Protein AF-A0A3M2DUG7-F1 (afdb_monomer_lite)

Foldseek 3Di:
DDPPPPDPLVVLLVVLVVLVCVQPNDDDAQDWDQDPNDTAGRHDSVRVVVLVVVLVVLVVVVVVCVVVVHDDDVVSQVVNCVSCRNSVHDRDDDD

Radius of gyration: 14.56 Å; chains: 1; bounding box: 27×34×40 Å

Structure (mmCIF, N/CA/C/O backbone):
data_AF-A0A3M2DUG7-F1
#
_entry.id   AF-A0A3M2DUG7-F1
#
loop_
_atom_site.group_PDB
_atom_site.id
_atom_site.type_symbol
_atom_site.label_atom_id
_atom_site.label_alt_id
_atom_site.label_comp_id
_atom_site.label_asym_id
_atom_site.label_entity_id
_atom_site.label_seq_id
_atom_site.pdbx_PDB_ins_code
_atom_site.Cartn_x
_atom_site.Cartn_y
_atom_site.Cartn_z
_atom_site.occupancy
_atom_site.B_iso_or_equiv
_atom_site.auth_seq_id
_atom_site.auth_comp_id
_atom_site.auth_asym_id
_atom_site.auth_atom_id
_atom_site.pdbx_PDB_model_num
ATOM 1 N N . MET A 1 1 ? 13.176 -20.039 -15.939 1.00 35.97 1 MET A N 1
ATOM 2 C CA . MET A 1 1 ? 13.868 -19.722 -14.675 1.00 35.97 1 MET A CA 1
ATOM 3 C C . MET A 1 1 ? 13.007 -18.678 -13.988 1.00 35.97 1 MET A C 1
ATOM 5 O O . MET A 1 1 ? 13.123 -17.512 -14.322 1.00 35.97 1 MET A O 1
ATOM 9 N N . SER A 1 2 ? 12.045 -19.105 -13.168 1.00 44.88 2 SER A N 1
ATOM 10 C CA . SER A 1 2 ? 11.118 -18.189 -12.496 1.00 44.88 2 SER A CA 1
ATOM 11 C C . SER A 1 2 ? 11.455 -18.190 -11.021 1.00 44.88 2 SER A C 1
ATOM 13 O O . SER A 1 2 ? 11.242 -19.188 -10.344 1.00 44.88 2 SER A O 1
ATOM 15 N N . VAL A 1 3 ? 12.010 -17.083 -10.548 1.00 44.44 3 VAL A N 1
ATOM 16 C CA . VAL A 1 3 ? 12.016 -16.763 -9.123 1.00 44.44 3 VAL A CA 1
ATOM 17 C C . VAL A 1 3 ? 11.595 -15.304 -9.012 1.00 44.44 3 VAL A C 1
ATOM 19 O O . VAL A 1 3 ? 12.370 -14.423 -8.663 1.00 44.44 3 VAL A O 1
ATOM 22 N N . ALA A 1 4 ? 10.340 -15.036 -9.379 1.00 52.09 4 ALA A N 1
ATOM 23 C CA . ALA A 1 4 ? 9.619 -14.007 -8.654 1.00 52.09 4 ALA A CA 1
ATOM 24 C C . ALA A 1 4 ? 9.520 -14.575 -7.236 1.00 52.09 4 ALA A C 1
ATOM 26 O O . ALA A 1 4 ? 8.850 -15.588 -7.051 1.00 52.09 4 ALA A O 1
ATOM 27 N N . GLY A 1 5 ? 10.309 -14.044 -6.298 1.00 54.09 5 GLY A N 1
ATOM 28 C CA . GLY A 1 5 ? 10.257 -14.484 -4.906 1.00 54.09 5 GLY A CA 1
ATOM 29 C C . GLY A 1 5 ? 8.799 -14.510 -4.458 1.00 54.09 5 GLY A C 1
ATOM 30 O O . GLY A 1 5 ? 8.059 -13.562 -4.744 1.00 54.09 5 GLY A O 1
ATOM 31 N N . ASP A 1 6 ? 8.386 -15.629 -3.869 1.00 66.12 6 ASP A N 1
ATOM 32 C CA . ASP A 1 6 ? 7.059 -15.775 -3.283 1.00 66.12 6 ASP A CA 1
ATOM 33 C C . ASP A 1 6 ? 6.927 -14.651 -2.249 1.00 66.12 6 ASP A C 1
ATOM 35 O O . ASP A 1 6 ? 7.692 -14.606 -1.285 1.00 66.12 6 ASP A O 1
ATOM 39 N N . ILE A 1 7 ? 6.095 -13.648 -2.540 1.00 74.44 7 ILE A N 1
ATOM 40 C CA . ILE A 1 7 ? 5.899 -12.540 -1.607 1.00 74.44 7 ILE A CA 1
ATOM 41 C C . ILE A 1 7 ? 4.997 -13.076 -0.516 1.00 74.44 7 ILE A C 1
ATOM 43 O O . ILE A 1 7 ? 3.887 -13.528 -0.798 1.00 74.44 7 ILE A O 1
ATOM 47 N N . ASP A 1 8 ? 5.463 -12.984 0.722 1.00 90.25 8 ASP A N 1
ATOM 48 C CA . ASP A 1 8 ? 4.646 -13.330 1.867 1.00 90.25 8 ASP A CA 1
ATOM 49 C C . ASP A 1 8 ? 3.603 -12.224 2.098 1.00 90.25 8 ASP A C 1
ATOM 51 O O . ASP A 1 8 ? 3.846 -11.202 2.743 1.00 90.25 8 ASP A O 1
ATOM 55 N N . LEU A 1 9 ? 2.409 -12.429 1.536 1.00 91.12 9 LEU A N 1
ATOM 56 C CA . LEU A 1 9 ? 1.274 -11.516 1.684 1.00 91.12 9 LEU A CA 1
ATOM 57 C C . LEU A 1 9 ? 0.863 -11.330 3.152 1.00 91.12 9 LEU A C 1
ATOM 59 O O . LEU A 1 9 ? 0.285 -10.298 3.499 1.00 91.12 9 LEU A O 1
ATOM 63 N N . VAL A 1 10 ? 1.174 -12.291 4.029 1.00 94.06 10 VAL A N 1
ATOM 64 C CA . VAL A 1 10 ? 0.918 -12.171 5.466 1.00 94.06 10 VAL A CA 1
ATOM 65 C C . VAL A 1 10 ? 1.893 -11.180 6.094 1.00 94.06 10 VAL A C 1
ATOM 67 O O . VAL A 1 10 ? 1.466 -10.359 6.909 1.00 94.06 10 VAL A O 1
ATOM 70 N N . GLU A 1 11 ? 3.172 -11.214 5.720 1.00 94.81 11 GLU A N 1
ATOM 71 C CA . GLU A 1 11 ? 4.153 -10.215 6.165 1.00 94.81 11 GLU A CA 1
ATOM 72 C C . GLU A 1 11 ? 3.798 -8.814 5.660 1.00 94.81 11 GLU A C 1
ATOM 74 O O . GLU A 1 11 ? 3.752 -7.870 6.451 1.00 94.81 11 GLU A O 1
ATOM 79 N N . GLU A 1 12 ? 3.435 -8.681 4.385 1.00 95.38 12 GLU A N 1
ATOM 80 C CA . GLU A 1 12 ? 3.042 -7.392 3.805 1.00 95.38 12 GLU A CA 1
ATOM 81 C C . GLU A 1 12 ? 1.782 -6.817 4.459 1.00 95.38 12 GLU A C 1
ATOM 83 O O . GLU A 1 12 ? 1.697 -5.611 4.722 1.00 95.38 12 GLU A O 1
ATOM 88 N N . TYR A 1 13 ? 0.817 -7.679 4.788 1.00 96.50 13 TYR A N 1
ATOM 89 C CA . TYR A 1 13 ? -0.374 -7.271 5.520 1.00 96.50 13 TYR A CA 1
ATOM 90 C C . TYR A 1 13 ? -0.054 -6.841 6.957 1.00 96.50 13 TYR A C 1
ATOM 92 O O . TYR A 1 13 ? -0.582 -5.829 7.422 1.00 96.50 13 TYR A O 1
ATOM 100 N N . ARG A 1 14 ? 0.837 -7.550 7.666 1.00 96.12 14 ARG A N 1
ATOM 101 C CA . ARG A 1 14 ? 1.309 -7.120 8.997 1.00 96.12 14 ARG A CA 1
ATOM 102 C C . ARG A 1 14 ? 1.977 -5.753 8.923 1.00 96.12 14 ARG A C 1
ATOM 104 O O . ARG A 1 14 ? 1.612 -4.865 9.687 1.00 96.12 14 ARG A O 1
ATOM 111 N N . ALA A 1 15 ? 2.869 -5.560 7.957 1.00 96.06 15 ALA A N 1
ATOM 112 C CA . ALA A 1 15 ? 3.542 -4.288 7.749 1.00 96.06 15 ALA A CA 1
ATOM 113 C C . ALA A 1 15 ? 2.540 -3.164 7.411 1.00 96.06 15 ALA A C 1
ATOM 115 O O . ALA A 1 15 ? 2.684 -2.039 7.885 1.00 96.06 15 ALA A O 1
ATOM 116 N N . TYR A 1 16 ? 1.484 -3.449 6.640 1.0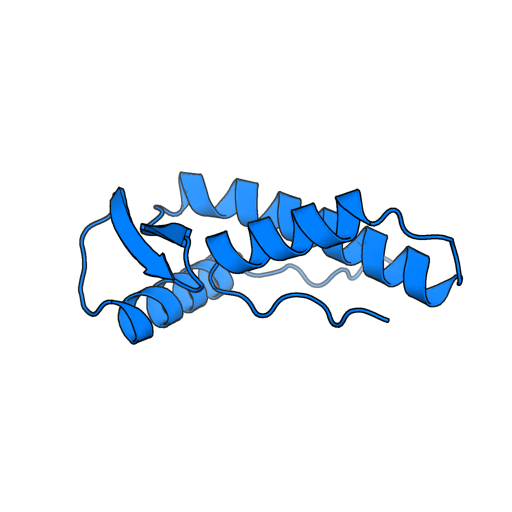0 96.00 16 TYR A N 1
ATOM 117 C CA . TYR A 1 16 ? 0.388 -2.502 6.406 1.00 96.00 16 TYR A CA 1
ATOM 118 C C . TYR A 1 16 ? -0.325 -2.096 7.701 1.00 96.00 16 TYR A C 1
ATOM 120 O O . TYR A 1 16 ? -0.559 -0.905 7.916 1.00 96.00 16 TYR A O 1
ATOM 128 N N . LEU A 1 17 ? -0.648 -3.056 8.575 1.00 95.75 17 LEU A N 1
ATOM 129 C CA . LEU A 1 17 ? -1.288 -2.763 9.859 1.00 95.75 17 LEU A CA 1
ATOM 130 C C . LEU A 1 17 ? -0.390 -1.908 10.753 1.00 95.75 17 LEU A C 1
ATOM 132 O O . LEU A 1 17 ? -0.876 -0.942 11.337 1.00 95.75 17 LEU A O 1
ATOM 136 N N . GLU A 1 18 ? 0.909 -2.203 10.800 1.00 95.25 18 GLU A N 1
ATOM 137 C CA . GLU A 1 18 ? 1.886 -1.395 11.534 1.00 95.25 18 GLU A CA 1
ATOM 138 C C . GLU A 1 18 ? 1.946 0.042 11.004 1.00 95.25 18 GLU A C 1
ATOM 140 O O . GLU A 1 18 ? 1.904 0.992 11.788 1.00 95.25 18 GLU A O 1
ATOM 145 N N . ARG A 1 19 ? 1.964 0.232 9.676 1.00 94.69 19 ARG A N 1
ATOM 146 C CA . ARG A 1 19 ? 1.918 1.570 9.059 1.00 94.69 19 ARG A CA 1
ATOM 147 C C . ARG A 1 19 ? 0.626 2.306 9.403 1.00 94.69 19 ARG A C 1
ATOM 149 O O . ARG A 1 19 ? 0.662 3.492 9.730 1.00 94.69 19 ARG A O 1
ATOM 156 N N . PHE A 1 20 ? -0.511 1.614 9.361 1.00 94.56 20 PHE A N 1
ATOM 157 C CA . PHE A 1 20 ? -1.802 2.198 9.715 1.00 94.56 20 PHE A CA 1
ATOM 158 C C . PHE A 1 20 ? -1.827 2.654 11.176 1.00 94.56 20 PHE A C 1
ATOM 160 O O . PHE A 1 20 ? -2.209 3.788 11.468 1.00 94.56 20 PHE A O 1
ATOM 167 N N . GLU A 1 21 ? -1.393 1.791 12.092 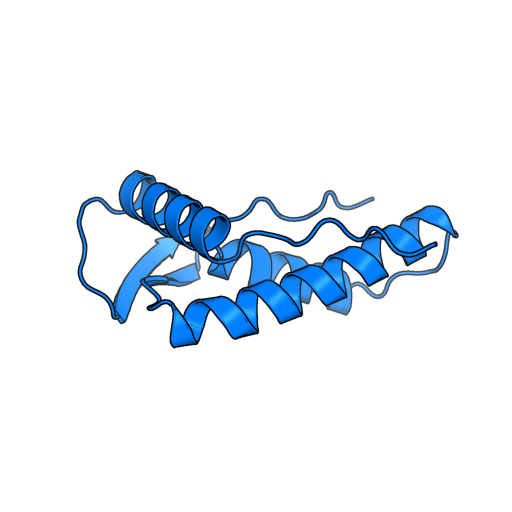1.00 93.69 21 GLU A N 1
ATOM 168 C CA . GLU A 1 21 ? -1.374 2.082 13.526 1.00 93.69 21 GLU A CA 1
ATOM 169 C C . GLU A 1 21 ? -0.348 3.157 13.886 1.00 93.69 21 GLU A C 1
ATOM 171 O O . GLU A 1 21 ? -0.631 4.002 14.733 1.00 93.69 21 GLU A O 1
ATOM 176 N N . GLY A 1 22 ? 0.788 3.215 13.188 1.00 93.12 22 GLY A N 1
ATOM 177 C CA . GLY A 1 22 ? 1.765 4.294 13.341 1.00 93.12 22 GLY A CA 1
ATOM 178 C C . GLY A 1 22 ? 1.212 5.678 12.979 1.00 93.12 22 GLY A C 1
ATOM 179 O O . GLY A 1 22 ? 1.656 6.680 13.537 1.00 93.12 22 GLY A O 1
ATOM 180 N N . ILE A 1 23 ? 0.224 5.750 12.081 1.00 90.62 23 ILE A N 1
ATOM 181 C CA . ILE A 1 23 ? -0.401 7.012 11.651 1.00 90.62 23 ILE A CA 1
ATOM 182 C C . ILE A 1 23 ? -1.626 7.356 12.506 1.00 90.62 23 ILE A C 1
ATOM 184 O O . ILE A 1 23 ? -1.832 8.518 12.857 1.00 90.62 23 ILE A O 1
ATOM 188 N N . ALA A 1 24 ? -2.470 6.369 12.799 1.00 88.38 24 ALA A N 1
ATOM 189 C CA . ALA A 1 24 ? -3.802 6.588 13.358 1.00 88.38 24 ALA A CA 1
ATOM 190 C C . ALA A 1 24 ? -3.963 6.161 14.820 1.00 88.38 24 ALA A C 1
ATOM 192 O O . ALA A 1 24 ? -4.976 6.487 15.440 1.00 88.38 24 ALA A O 1
ATOM 193 N N . GLY A 1 25 ? -2.989 5.430 15.362 1.00 87.75 25 GLY A N 1
ATOM 194 C CA . GLY A 1 25 ? -3.130 4.699 16.612 1.00 87.75 25 GLY A CA 1
ATOM 195 C C . GLY A 1 25 ? -3.955 3.412 16.457 1.00 87.75 25 GLY A C 1
ATOM 196 O O . GLY A 1 25 ? -4.315 3.015 15.342 1.00 87.75 25 GLY A O 1
ATOM 197 N N . PRO A 1 26 ? -4.264 2.735 17.577 1.00 85.44 26 PRO A N 1
ATOM 198 C CA . PRO A 1 26 ? -5.100 1.544 17.562 1.00 85.44 26 PRO A CA 1
ATOM 199 C C . PRO A 1 26 ? -6.504 1.904 17.064 1.00 85.44 26 PRO A C 1
ATOM 201 O O . PRO A 1 26 ? -7.133 2.843 17.549 1.00 85.44 26 PRO A O 1
ATOM 204 N N . GLY A 1 27 ? -6.992 1.147 16.086 1.00 82.94 27 GLY A N 1
ATOM 205 C CA . GLY A 1 27 ? -8.269 1.405 15.426 1.00 82.94 27 GLY A CA 1
ATOM 206 C C . GLY A 1 27 ? -8.940 0.128 14.944 1.00 82.94 27 GLY A C 1
ATOM 207 O O . GLY A 1 27 ? -8.281 -0.902 14.752 1.00 82.94 27 GLY A O 1
ATOM 208 N N . GLU A 1 28 ? -10.251 0.203 14.745 1.00 91.75 28 GLU A N 1
ATOM 209 C CA . GLU A 1 28 ? -11.066 -0.927 14.298 1.00 91.75 28 GLU A CA 1
ATOM 210 C C . GLU A 1 28 ? -11.000 -1.110 12.777 1.00 91.75 28 GLU A C 1
ATOM 212 O O . GLU A 1 28 ? -10.801 -0.165 12.010 1.00 91.75 28 GLU A O 1
ATOM 217 N N . PHE A 1 29 ? -11.194 -2.345 12.311 1.00 94.12 29 PHE A N 1
ATOM 218 C CA . PHE A 1 29 ? -11.342 -2.607 10.880 1.00 94.12 29 PHE A CA 1
ATOM 219 C C . PHE A 1 29 ? -12.559 -1.867 10.323 1.00 94.12 29 PHE A C 1
ATOM 221 O O . PHE A 1 29 ? -13.647 -1.914 10.891 1.00 94.12 29 PHE A O 1
ATOM 228 N N . GLY A 1 30 ? -12.377 -1.205 9.185 1.00 93.25 30 GLY A N 1
ATOM 229 C CA . GLY A 1 30 ? -13.384 -0.338 8.584 1.00 93.25 30 GLY A CA 1
ATOM 230 C C . GLY A 1 30 ? -13.344 1.119 9.033 1.00 93.25 30 GLY A C 1
ATOM 231 O O . GLY A 1 30 ? -14.013 1.945 8.415 1.00 93.25 30 GLY A O 1
ATOM 232 N N . GLN A 1 31 ? -12.526 1.458 10.031 1.00 93.69 31 GLN A N 1
ATOM 233 C CA . GLN A 1 31 ? -12.277 2.844 10.405 1.00 93.69 31 GLN A CA 1
ATOM 234 C C . GLN A 1 31 ? -11.542 3.589 9.286 1.00 93.69 31 GLN A C 1
ATOM 236 O O . GLN A 1 31 ? -10.638 3.047 8.652 1.00 93.69 31 GLN A O 1
ATOM 241 N N . PHE A 1 32 ? -11.909 4.852 9.070 1.00 93.88 32 PHE A N 1
ATOM 242 C CA . PHE A 1 32 ? -11.241 5.733 8.119 1.00 93.88 32 PHE A CA 1
ATOM 243 C C . PHE A 1 32 ? -10.304 6.706 8.825 1.00 93.88 32 PHE A C 1
ATOM 245 O O . PHE A 1 32 ? -10.632 7.249 9.881 1.00 93.88 32 PHE A O 1
ATOM 252 N N . ILE A 1 33 ? -9.161 6.963 8.199 1.00 92.75 33 ILE A N 1
ATOM 253 C CA . ILE A 1 33 ? -8.166 7.937 8.649 1.00 92.75 33 ILE A CA 1
ATOM 254 C C . ILE A 1 33 ? -7.861 8.909 7.520 1.00 92.75 33 ILE A C 1
ATOM 256 O O . ILE A 1 33 ? -8.012 8.572 6.345 1.00 92.75 33 ILE A O 1
ATOM 260 N N . LYS A 1 34 ? -7.411 10.119 7.862 1.00 91.56 34 LYS A N 1
ATOM 261 C CA . LYS A 1 34 ? -6.925 11.072 6.864 1.00 91.56 34 LYS A CA 1
ATOM 262 C C . LYS A 1 34 ? -5.423 10.877 6.666 1.00 91.56 34 LYS A C 1
ATOM 264 O O . LYS A 1 34 ? -4.649 11.176 7.567 1.00 91.56 34 LYS A O 1
ATOM 269 N N . HIS A 1 35 ? -5.017 10.436 5.482 1.00 89.31 35 HIS A N 1
ATOM 270 C CA . HIS A 1 35 ? -3.618 10.285 5.087 1.00 89.31 35 HIS A CA 1
ATOM 271 C C . HIS A 1 35 ? -3.394 10.946 3.723 1.00 89.31 35 HIS A C 1
ATOM 273 O O . HIS A 1 35 ? -4.181 10.741 2.803 1.00 89.31 35 HIS A O 1
ATOM 279 N N . ASN A 1 36 ? -2.378 11.810 3.606 1.00 85.94 36 ASN A N 1
ATOM 280 C CA . ASN A 1 36 ? -2.065 12.567 2.381 1.00 85.94 36 ASN A CA 1
ATOM 281 C C . ASN A 1 36 ? -3.287 13.243 1.721 1.00 85.94 36 ASN A C 1
ATOM 283 O O . ASN A 1 36 ? -3.471 13.227 0.506 1.00 85.94 36 ASN A O 1
ATOM 287 N N . GLY A 1 37 ? -4.158 13.835 2.547 1.00 85.06 37 GLY A N 1
ATOM 288 C CA . GLY A 1 37 ? -5.369 14.524 2.087 1.00 85.06 37 GLY A CA 1
ATOM 289 C C . GLY A 1 37 ? -6.526 13.605 1.682 1.00 85.06 37 GLY A C 1
ATOM 290 O O . GLY A 1 37 ? -7.555 14.110 1.240 1.00 85.06 37 GLY A O 1
ATOM 291 N N . ARG A 1 38 ? -6.394 12.287 1.864 1.00 87.62 38 ARG A N 1
ATOM 292 C CA . ARG A 1 38 ? -7.377 11.270 1.467 1.00 87.62 38 ARG A CA 1
ATOM 293 C C . ARG A 1 38 ? -7.874 10.465 2.651 1.00 87.62 38 ARG A C 1
ATOM 295 O O . ARG A 1 38 ? -7.197 10.374 3.670 1.00 87.62 38 ARG A O 1
ATOM 302 N N . LEU A 1 39 ? -9.059 9.885 2.498 1.00 92.06 39 LEU A N 1
ATOM 303 C CA . LEU A 1 39 ? -9.608 8.938 3.459 1.00 92.06 39 LEU A CA 1
ATOM 304 C C . LEU A 1 39 ? -9.120 7.533 3.113 1.00 92.06 39 LEU A C 1
ATOM 306 O O . LEU A 1 39 ? -9.413 7.030 2.032 1.00 92.06 39 LEU A O 1
ATOM 310 N N . VAL A 1 40 ? -8.389 6.917 4.036 1.00 93.31 40 VAL A N 1
ATOM 311 C CA . VAL A 1 40 ? -7.888 5.544 3.919 1.00 93.31 40 VAL A CA 1
ATOM 312 C C . VAL A 1 40 ? -8.596 4.687 4.959 1.00 93.31 40 VAL A C 1
ATOM 314 O O . VAL A 1 40 ? -8.656 5.056 6.130 1.00 93.31 40 VAL A O 1
ATOM 317 N N . LYS A 1 41 ? -9.163 3.562 4.526 1.00 95.12 41 LYS A N 1
ATOM 318 C CA . LYS A 1 41 ? -9.862 2.600 5.386 1.00 95.12 41 LYS A CA 1
ATOM 319 C C . LYS A 1 41 ? -8.853 1.619 5.985 1.00 95.12 41 LYS A C 1
ATOM 321 O O . LYS A 1 41 ? -7.996 1.139 5.249 1.00 95.12 41 LYS A O 1
ATOM 326 N N . LYS A 1 42 ? -8.986 1.261 7.268 1.00 96.31 42 LYS A N 1
ATOM 327 C CA . LYS A 1 42 ? -8.304 0.090 7.843 1.00 96.31 42 LYS A CA 1
ATOM 328 C C . LYS A 1 42 ? -8.917 -1.166 7.235 1.00 96.31 42 LYS A C 1
ATOM 330 O O . LYS A 1 42 ? -10.062 -1.504 7.543 1.00 96.31 42 LYS A O 1
ATOM 335 N N . MET A 1 43 ? -8.182 -1.813 6.345 1.00 96.50 43 MET A N 1
ATOM 336 C CA . MET A 1 43 ? -8.639 -2.984 5.603 1.00 96.50 43 MET A CA 1
ATOM 337 C C . MET A 1 43 ? -8.438 -4.264 6.404 1.00 96.50 43 MET A C 1
ATOM 339 O O . MET A 1 43 ? -7.489 -4.375 7.182 1.00 96.50 43 MET A O 1
ATOM 343 N N . ARG A 1 44 ? -9.334 -5.229 6.194 1.00 97.25 44 ARG A N 1
ATOM 344 C CA . ARG A 1 44 ? -9.082 -6.631 6.547 1.00 97.25 44 ARG A CA 1
ATOM 345 C C . ARG A 1 44 ? -8.229 -7.309 5.470 1.00 97.25 44 ARG A C 1
ATOM 347 O O . ARG A 1 44 ? -8.058 -6.763 4.383 1.00 97.25 44 ARG A O 1
ATOM 354 N N . TYR A 1 45 ? -7.704 -8.499 5.767 1.00 95.56 45 TYR A N 1
ATOM 355 C CA . TYR A 1 45 ? -6.821 -9.235 4.854 1.00 95.56 45 TYR A CA 1
ATOM 356 C C . TYR A 1 45 ? -7.478 -9.515 3.493 1.00 95.56 45 TYR A C 1
ATOM 358 O O . TYR A 1 45 ? -6.863 -9.286 2.459 1.00 95.56 45 TYR A O 1
ATOM 366 N N . ASP A 1 46 ? -8.747 -9.922 3.494 1.00 96.56 46 ASP A N 1
ATOM 367 C CA . ASP A 1 46 ? -9.557 -10.192 2.299 1.00 96.56 46 ASP A CA 1
ATOM 368 C C . ASP A 1 46 ? -9.771 -8.955 1.411 1.00 96.56 46 ASP A C 1
ATOM 370 O O . ASP A 1 46 ? -9.935 -9.074 0.199 1.00 96.56 46 ASP A O 1
ATOM 374 N N . GLU A 1 47 ? -9.745 -7.757 1.998 1.00 95.88 47 GLU A N 1
ATOM 375 C CA . GLU A 1 47 ? -9.791 -6.492 1.259 1.00 95.88 47 GLU A CA 1
ATOM 376 C C . GLU A 1 47 ? -8.399 -6.047 0.785 1.00 95.88 47 GLU A C 1
ATOM 378 O O . GLU A 1 47 ? -8.268 -5.455 -0.288 1.00 95.88 47 GLU A O 1
ATOM 383 N N . PHE A 1 48 ? -7.371 -6.307 1.594 1.00 96.44 48 PHE A N 1
ATOM 384 C CA . PHE A 1 48 ? -5.988 -5.906 1.348 1.00 96.44 48 PHE A CA 1
ATOM 385 C C . PHE A 1 48 ? -5.346 -6.709 0.217 1.00 96.44 48 PHE A C 1
ATOM 387 O O . PHE A 1 48 ? -4.796 -6.121 -0.711 1.00 96.44 48 PHE A O 1
ATOM 394 N N . GLU A 1 49 ? -5.432 -8.037 0.283 1.00 95.56 49 GLU A N 1
ATOM 395 C CA . GLU A 1 49 ? -4.782 -8.967 -0.642 1.00 95.56 49 GLU A CA 1
ATOM 396 C C . GLU A 1 49 ? -5.022 -8.625 -2.125 1.00 95.56 49 GLU A C 1
ATOM 398 O O . GLU A 1 49 ? -4.042 -8.416 -2.849 1.00 95.56 49 GLU A O 1
ATOM 403 N N . PRO A 1 50 ? -6.272 -8.485 -2.613 1.00 95.12 50 PRO A N 1
ATOM 404 C CA . PRO A 1 50 ? -6.504 -8.155 -4.018 1.00 95.12 50 PRO A CA 1
ATOM 405 C C . PRO A 1 50 ? -5.950 -6.776 -4.407 1.00 95.12 50 PRO A C 1
ATOM 407 O O . PRO A 1 50 ? -5.442 -6.612 -5.514 1.00 95.12 50 PRO A O 1
ATOM 410 N N . LYS A 1 51 ? -5.992 -5.788 -3.503 1.00 94.75 51 LYS A N 1
ATOM 411 C CA . LYS A 1 51 ? -5.480 -4.431 -3.767 1.00 94.75 51 LYS A CA 1
ATOM 412 C C . LYS A 1 51 ? -3.960 -4.385 -3.826 1.00 94.75 51 LYS A C 1
ATOM 414 O O . LYS A 1 51 ? -3.403 -3.667 -4.654 1.00 94.75 51 LYS A O 1
ATOM 419 N N . TYR A 1 52 ? -3.3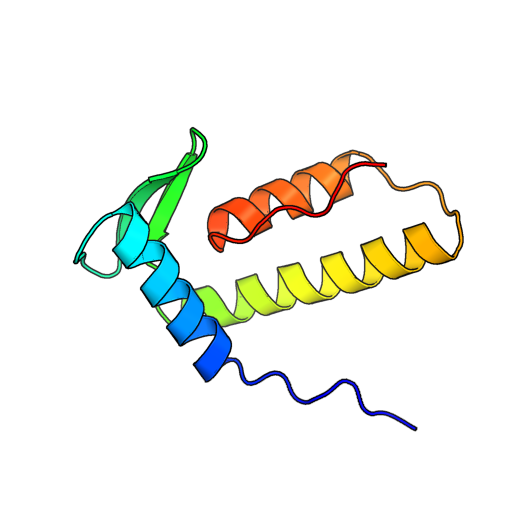01 -5.133 -2.948 1.00 94.88 52 TYR A N 1
ATOM 420 C CA . TYR A 1 52 ? -1.849 -5.233 -2.925 1.00 94.88 52 TYR A CA 1
ATOM 421 C C . TYR A 1 52 ? -1.331 -5.930 -4.186 1.00 94.88 52 TYR A C 1
ATOM 423 O O . TYR A 1 52 ? -0.398 -5.439 -4.820 1.00 94.88 52 TYR A O 1
ATOM 431 N N . ASN A 1 53 ? -1.987 -7.017 -4.604 1.00 93.62 53 ASN A N 1
ATOM 432 C CA . ASN A 1 53 ? -1.649 -7.712 -5.845 1.00 93.62 53 ASN A CA 1
ATOM 433 C C . ASN A 1 53 ? -1.843 -6.814 -7.079 1.00 93.62 53 ASN A C 1
ATOM 435 O O . ASN A 1 53 ? -0.919 -6.697 -7.881 1.00 93.62 53 ASN A O 1
ATOM 439 N N . GLU A 1 54 ? -2.974 -6.102 -7.190 1.00 92.38 54 GLU A N 1
ATOM 440 C CA . GLU A 1 54 ? -3.218 -5.134 -8.278 1.00 92.38 54 GLU A CA 1
ATOM 441 C C . GLU A 1 54 ? -2.122 -4.055 -8.324 1.00 92.38 54 GLU A C 1
ATOM 443 O O . GLU A 1 54 ? -1.556 -3.760 -9.378 1.00 92.38 54 GLU A O 1
ATOM 448 N N . TRP A 1 55 ? -1.784 -3.473 -7.168 1.00 94.31 55 TRP A N 1
ATOM 449 C CA . TRP A 1 55 ? -0.718 -2.476 -7.066 1.00 94.31 55 TRP A CA 1
ATOM 450 C C . TRP A 1 55 ? 0.639 -3.034 -7.508 1.00 94.31 55 TRP A C 1
ATOM 452 O O . TRP A 1 55 ? 1.350 -2.371 -8.263 1.00 94.31 55 TRP A O 1
ATOM 462 N N . ARG A 1 56 ? 0.982 -4.256 -7.089 1.00 92.62 56 ARG A N 1
ATOM 463 C CA . ARG A 1 56 ? 2.245 -4.914 -7.438 1.00 92.62 56 ARG A CA 1
ATOM 464 C C . ARG A 1 56 ? 2.360 -5.166 -8.938 1.00 92.62 56 ARG A C 1
ATOM 466 O O . ARG A 1 56 ? 3.409 -4.889 -9.516 1.00 92.62 56 ARG A O 1
ATOM 473 N N . GLU A 1 57 ? 1.309 -5.686 -9.563 1.00 91.81 57 GLU A N 1
ATOM 474 C CA . GLU A 1 57 ? 1.282 -5.928 -11.009 1.00 91.81 57 GLU A CA 1
ATOM 475 C C . GLU A 1 57 ? 1.498 -4.625 -11.786 1.00 91.81 57 GLU A C 1
ATOM 477 O O . GLU A 1 57 ? 2.352 -4.560 -12.672 1.00 91.81 57 GLU A O 1
ATOM 482 N N . MET A 1 58 ? 0.802 -3.553 -11.390 1.00 91.31 58 MET A N 1
ATOM 483 C CA . MET A 1 58 ? 0.992 -2.233 -11.993 1.00 91.31 58 MET A CA 1
ATOM 484 C C . MET A 1 58 ? 2.398 -1.678 -11.760 1.00 91.31 58 MET A C 1
ATOM 486 O O . MET A 1 58 ? 2.967 -1.071 -12.666 1.00 91.31 58 MET A O 1
ATOM 490 N N . LEU A 1 59 ? 2.973 -1.875 -10.570 1.00 92.00 59 LEU A N 1
ATOM 491 C CA . LEU A 1 59 ? 4.322 -1.409 -10.260 1.00 92.00 59 LEU A CA 1
ATOM 492 C C . LEU A 1 59 ? 5.374 -2.162 -11.084 1.00 92.00 59 LEU A C 1
ATOM 494 O O . LEU A 1 59 ? 6.316 -1.541 -11.570 1.00 92.00 59 LEU A O 1
ATOM 498 N N . SER A 1 60 ? 5.203 -3.475 -11.277 1.00 90.62 60 SER A N 1
ATOM 499 C CA . SER A 1 60 ? 6.070 -4.274 -12.154 1.00 90.62 60 SER A CA 1
ATOM 500 C C . SER A 1 60 ? 6.034 -3.734 -13.580 1.00 90.62 60 SER A C 1
ATOM 502 O O . SER A 1 60 ? 7.081 -3.403 -14.131 1.00 90.62 60 SER A O 1
ATOM 504 N N . ALA A 1 61 ? 4.833 -3.543 -14.137 1.00 89.31 61 ALA A N 1
ATOM 505 C CA . ALA A 1 61 ? 4.663 -3.008 -15.486 1.00 89.31 61 ALA A CA 1
ATOM 506 C C . ALA A 1 61 ? 5.239 -1.587 -15.629 1.00 89.31 61 ALA A C 1
ATOM 508 O O . ALA A 1 61 ? 5.867 -1.267 -16.636 1.00 89.31 61 ALA A O 1
ATOM 509 N N . TYR A 1 62 ? 5.070 -0.737 -14.610 1.00 90.62 62 TYR A N 1
ATOM 510 C CA . TYR A 1 62 ? 5.672 0.596 -14.569 1.00 90.62 62 TYR A CA 1
ATOM 511 C C . TYR A 1 62 ? 7.201 0.532 -14.591 1.00 90.62 62 TYR A C 1
ATOM 513 O O . TYR A 1 62 ? 7.828 1.211 -15.398 1.00 90.62 62 TYR A O 1
ATOM 521 N N . ASN A 1 63 ? 7.808 -0.301 -13.745 1.00 90.25 63 ASN A N 1
ATOM 522 C CA . ASN A 1 63 ? 9.262 -0.436 -13.679 1.00 90.25 63 ASN A CA 1
ATOM 523 C C . ASN A 1 63 ? 9.850 -1.008 -14.976 1.00 90.25 63 ASN A C 1
ATOM 525 O O . ASN A 1 63 ? 10.916 -0.570 -15.405 1.00 90.25 63 ASN A O 1
ATOM 529 N N . GLU A 1 64 ? 9.155 -1.951 -15.615 1.00 90.38 64 GLU A N 1
ATOM 530 C CA . GLU A 1 64 ? 9.533 -2.477 -16.930 1.00 90.38 64 GLU A CA 1
ATOM 531 C C . GLU A 1 64 ? 9.504 -1.383 -18.003 1.00 90.38 64 GLU A C 1
ATOM 533 O O . GLU A 1 64 ? 10.489 -1.225 -18.721 1.00 90.38 64 GLU A O 1
ATOM 538 N N . ALA A 1 65 ? 8.437 -0.576 -18.053 1.00 88.94 65 ALA A N 1
ATOM 539 C CA . ALA A 1 65 ? 8.315 0.544 -18.987 1.00 88.94 65 ALA A CA 1
ATOM 540 C C . ALA A 1 65 ? 9.387 1.628 -18.760 1.00 88.94 65 ALA A C 1
ATOM 542 O O . ALA A 1 65 ? 9.934 2.188 -19.708 1.00 88.94 65 ALA A O 1
ATOM 543 N N . ILE A 1 66 ? 9.737 1.904 -17.498 1.00 89.69 66 ILE A N 1
ATOM 544 C CA . ILE A 1 66 ? 10.856 2.796 -17.165 1.00 89.69 66 ILE A CA 1
ATOM 545 C C . ILE A 1 66 ? 12.179 2.230 -17.683 1.00 89.69 66 ILE A C 1
ATOM 547 O O . ILE A 1 66 ? 12.973 2.960 -18.275 1.00 89.69 66 ILE A O 1
ATOM 551 N N . ALA A 1 67 ? 12.427 0.937 -17.465 1.00 88.38 67 ALA A N 1
ATOM 552 C CA . ALA A 1 67 ? 13.672 0.290 -17.861 1.00 88.38 67 ALA A CA 1
ATOM 553 C C . ALA A 1 67 ? 13.838 0.197 -19.387 1.00 88.38 67 ALA A C 1
ATOM 555 O O . ALA A 1 67 ? 14.963 0.285 -19.881 1.00 88.38 67 ALA A O 1
ATOM 556 N N . SER A 1 68 ? 12.741 0.042 -20.135 1.00 90.31 68 SER A N 1
ATOM 557 C CA . SER A 1 68 ? 12.741 0.049 -21.603 1.00 90.31 68 SER A CA 1
ATOM 558 C C . SER A 1 68 ? 12.822 1.455 -22.209 1.00 90.31 68 SER A C 1
ATOM 560 O O . SER A 1 68 ? 13.171 1.584 -23.383 1.00 90.31 68 SER A O 1
ATOM 562 N N . GLY A 1 69 ? 12.544 2.506 -21.426 1.00 86.88 69 GLY A N 1
ATOM 563 C CA . GLY A 1 69 ? 12.426 3.880 -21.921 1.00 86.88 69 GLY A CA 1
ATOM 564 C C . GLY A 1 69 ? 11.107 4.146 -22.654 1.00 86.88 69 GLY A C 1
ATOM 565 O O . GLY A 1 69 ? 11.028 5.079 -23.457 1.00 86.88 69 GLY A O 1
ATOM 566 N N . ASP A 1 70 ? 10.082 3.329 -22.400 1.00 85.75 70 ASP A N 1
ATOM 567 C CA . ASP A 1 70 ? 8.759 3.497 -22.987 1.00 85.75 70 ASP A CA 1
ATOM 568 C C . ASP A 1 70 ? 8.052 4.739 -22.433 1.00 85.75 70 ASP A C 1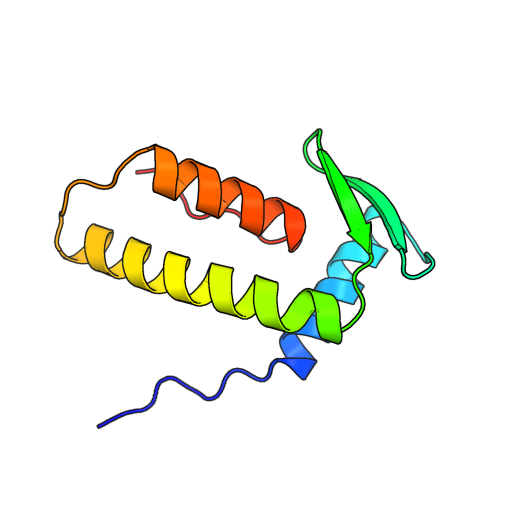
ATOM 570 O O . ASP A 1 70 ? 8.274 5.194 -21.308 1.00 85.75 70 ASP A O 1
ATOM 574 N N . THR A 1 71 ? 7.147 5.303 -23.234 1.00 85.94 71 THR A N 1
ATOM 575 C CA . THR A 1 71 ? 6.299 6.402 -22.763 1.00 85.94 71 THR A CA 1
ATOM 576 C C . THR A 1 71 ? 5.268 5.867 -21.780 1.00 85.94 71 THR A C 1
ATOM 578 O O . THR A 1 71 ? 4.397 5.075 -22.141 1.00 85.94 71 THR A O 1
ATOM 581 N N . ILE A 1 72 ? 5.329 6.353 -20.544 1.00 86.81 72 ILE A N 1
ATOM 582 C CA . ILE A 1 72 ? 4.363 6.013 -19.505 1.00 86.81 72 ILE A CA 1
ATOM 583 C C . ILE A 1 72 ? 3.252 7.050 -19.499 1.00 86.81 72 ILE A C 1
ATOM 585 O O . ILE A 1 72 ? 3.490 8.254 -19.486 1.00 86.81 72 ILE A O 1
ATOM 589 N N . ASN A 1 73 ? 2.013 6.572 -19.500 1.00 86.75 73 ASN A N 1
ATOM 590 C CA . ASN A 1 73 ? 0.851 7.437 -19.402 1.00 86.75 73 ASN A CA 1
ATOM 591 C C . ASN A 1 73 ? 0.719 7.994 -17.973 1.00 86.75 73 ASN A C 1
ATOM 593 O O . ASN A 1 73 ? 0.679 7.225 -17.011 1.00 86.75 73 ASN A O 1
ATOM 597 N N . ASP A 1 74 ? 0.556 9.313 -17.840 1.00 86.50 74 ASP A N 1
ATOM 598 C CA . ASP A 1 74 ? 0.337 10.006 -16.560 1.00 86.50 74 ASP A CA 1
ATOM 599 C C . ASP A 1 74 ? -0.808 9.407 -15.726 1.00 86.50 74 ASP A C 1
ATOM 601 O O . ASP A 1 74 ? -0.781 9.434 -14.493 1.00 86.50 74 ASP A O 1
ATOM 605 N N . LEU A 1 75 ? -1.821 8.832 -16.383 1.00 87.62 75 LEU A N 1
ATOM 606 C CA . LEU A 1 75 ? -2.918 8.139 -15.718 1.00 87.62 75 LEU A CA 1
ATOM 607 C C . LEU A 1 75 ? -2.428 6.925 -14.918 1.00 87.62 75 LEU A C 1
ATOM 609 O O . LEU A 1 75 ? -2.901 6.716 -13.804 1.00 87.62 75 LEU A O 1
ATOM 613 N N . VAL A 1 76 ? -1.468 6.157 -15.442 1.00 88.00 76 VAL A N 1
ATOM 614 C CA . VAL A 1 76 ? -0.887 4.994 -14.748 1.00 88.00 76 VAL A CA 1
ATOM 615 C C . VAL A 1 76 ? -0.128 5.454 -13.508 1.00 88.00 76 VAL A C 1
ATOM 617 O O . VAL A 1 76 ? -0.338 4.915 -12.424 1.00 88.00 76 VAL A O 1
ATOM 620 N N . VAL A 1 77 ? 0.676 6.515 -13.633 1.00 89.88 77 VAL A N 1
ATOM 621 C CA . VAL A 1 77 ? 1.402 7.117 -12.501 1.00 89.88 77 VAL A CA 1
ATOM 622 C C . VAL A 1 77 ? 0.429 7.598 -11.425 1.00 89.88 77 VAL A C 1
ATOM 624 O O . VAL A 1 77 ? 0.640 7.367 -10.232 1.00 89.88 77 VAL A O 1
ATOM 627 N N . LYS A 1 78 ? -0.670 8.242 -11.832 1.00 90.62 78 LYS A N 1
ATOM 628 C CA . LYS A 1 78 ? -1.715 8.691 -10.911 1.00 90.62 78 LYS A CA 1
ATOM 629 C C . LYS A 1 78 ? -2.383 7.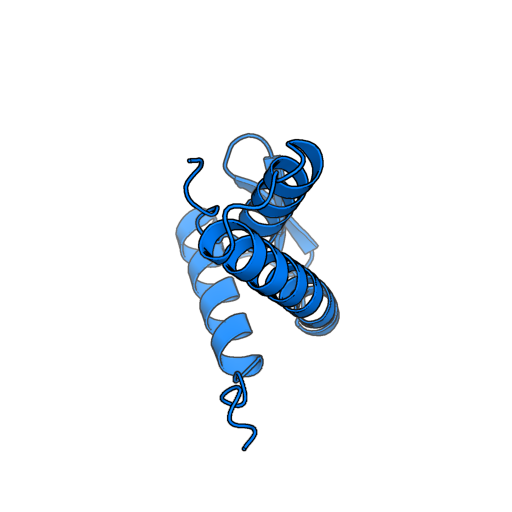516 -10.197 1.00 90.62 78 LYS A C 1
ATOM 631 O O . LYS A 1 78 ? -2.501 7.561 -8.978 1.00 90.62 78 LYS A O 1
ATOM 636 N N . ILE A 1 79 ? -2.772 6.463 -10.916 1.00 90.62 79 ILE A N 1
ATOM 637 C CA . ILE A 1 79 ? -3.385 5.270 -10.314 1.00 90.62 79 ILE A CA 1
ATOM 638 C C . ILE A 1 79 ? -2.417 4.610 -9.325 1.00 90.62 79 ILE A C 1
ATOM 640 O O . ILE A 1 79 ? -2.813 4.297 -8.204 1.00 90.62 79 ILE A O 1
ATOM 644 N N . LEU A 1 80 ? -1.140 4.467 -9.686 1.00 92.50 80 LEU A N 1
ATOM 645 C CA . LEU A 1 80 ? -0.122 3.915 -8.792 1.00 92.50 80 LEU A CA 1
ATOM 646 C C . LEU A 1 80 ? 0.038 4.746 -7.521 1.00 92.50 80 LEU A C 1
ATOM 648 O O . LEU A 1 80 ? 0.071 4.183 -6.428 1.00 92.50 80 LEU A O 1
ATOM 652 N N . ARG A 1 81 ? 0.069 6.079 -7.628 1.00 91.50 81 ARG A N 1
ATOM 653 C CA . ARG A 1 81 ? 0.074 6.976 -6.459 1.00 91.50 81 ARG A CA 1
ATOM 654 C C . ARG A 1 81 ? -1.171 6.800 -5.600 1.00 91.50 81 ARG A C 1
ATOM 656 O O . ARG A 1 81 ? -1.075 6.764 -4.375 1.00 91.50 81 ARG A O 1
ATOM 663 N N . ASP A 1 82 ? -2.328 6.671 -6.238 1.00 91.06 82 ASP A N 1
ATOM 664 C CA . ASP A 1 82 ? -3.607 6.525 -5.556 1.00 91.06 82 ASP A CA 1
ATOM 665 C C . ASP A 1 82 ? -3.662 5.222 -4.752 1.00 91.06 82 ASP A C 1
ATOM 667 O O . ASP A 1 82 ? -4.021 5.245 -3.573 1.00 91.06 82 ASP A O 1
ATOM 671 N N . ARG A 1 83 ? -3.227 4.115 -5.359 1.00 92.12 83 ARG A N 1
ATOM 672 C CA . ARG A 1 83 ? -3.130 2.802 -4.711 1.00 92.12 83 ARG A CA 1
ATOM 673 C C . ARG A 1 83 ? -2.056 2.749 -3.632 1.00 92.12 83 ARG A C 1
ATOM 675 O O . ARG A 1 83 ? -2.312 2.202 -2.566 1.00 92.12 83 ARG A O 1
ATOM 682 N N . SER A 1 84 ? -0.901 3.374 -3.864 1.00 93.62 84 SER A N 1
ATOM 683 C CA . SER A 1 84 ? 0.163 3.468 -2.852 1.00 93.62 84 SER A CA 1
ATOM 684 C C . SER A 1 84 ? -0.356 4.186 -1.605 1.00 93.62 84 SER A C 1
ATOM 686 O O . SER A 1 84 ? -0.194 3.692 -0.497 1.00 93.62 84 SER A O 1
ATOM 688 N N . CYS A 1 85 ? -1.103 5.282 -1.774 1.00 92.88 85 CYS A N 1
ATOM 689 C CA . CYS A 1 85 ? -1.735 5.986 -0.658 1.00 92.88 85 CYS A CA 1
ATOM 690 C C . CYS A 1 85 ? -2.771 5.124 0.091 1.00 92.88 85 CYS A C 1
ATOM 692 O O . CYS A 1 85 ? -2.865 5.218 1.312 1.00 92.88 85 CYS A O 1
ATOM 694 N N . GLU A 1 86 ? -3.559 4.308 -0.615 1.00 91.75 86 GLU A N 1
ATOM 695 C CA . GLU A 1 86 ? -4.543 3.396 -0.009 1.00 91.75 86 GLU A CA 1
ATOM 696 C C . GLU A 1 86 ? -3.873 2.274 0.807 1.00 91.75 86 GLU A C 1
ATOM 698 O O . GLU A 1 86 ? -4.374 1.887 1.863 1.00 91.75 86 GLU A O 1
ATOM 703 N N . LEU A 1 87 ? -2.710 1.800 0.353 1.00 94.50 87 LEU A N 1
ATOM 704 C CA . LEU A 1 87 ? -1.893 0.772 1.008 1.00 94.50 87 LEU A CA 1
ATOM 705 C C . LEU A 1 87 ? -0.874 1.347 2.008 1.00 94.50 87 LEU A C 1
ATOM 707 O O . LEU A 1 87 ? -0.094 0.593 2.598 1.00 94.50 87 LEU A O 1
ATOM 711 N N . LEU A 1 88 ? -0.883 2.671 2.209 1.00 93.56 88 LEU A N 1
ATOM 712 C CA . LEU A 1 88 ? 0.077 3.401 3.042 1.00 93.56 88 LEU A CA 1
ATOM 713 C C . LEU A 1 88 ? 1.535 3.100 2.656 1.00 93.56 88 LEU A C 1
ATOM 715 O O . LEU A 1 88 ? 2.385 2.906 3.518 1.00 93.56 88 LEU A O 1
ATOM 719 N N . LEU A 1 89 ? 1.802 3.006 1.358 1.00 92.88 89 LEU A N 1
ATOM 720 C CA . LEU A 1 89 ? 3.119 2.807 0.766 1.00 92.88 89 LEU A CA 1
ATOM 721 C C . LEU A 1 89 ? 3.627 4.117 0.170 1.00 92.88 89 LEU A C 1
ATOM 723 O O . LEU A 1 89 ? 2.843 4.982 -0.239 1.00 92.88 89 LEU A O 1
ATOM 727 N N . ASP A 1 90 ? 4.946 4.228 0.058 1.00 86.75 90 ASP A N 1
ATOM 728 C CA . ASP A 1 90 ? 5.549 5.318 -0.691 1.00 86.75 90 ASP A CA 1
ATOM 729 C C . ASP A 1 90 ? 5.217 5.170 -2.184 1.00 86.75 90 ASP A C 1
ATOM 731 O O . ASP A 1 90 ? 5.360 4.082 -2.754 1.00 86.75 90 ASP A O 1
ATOM 735 N N . PRO A 1 91 ? 4.747 6.242 -2.843 1.00 81.50 91 PRO A N 1
ATOM 736 C CA . PRO A 1 91 ? 4.510 6.200 -4.273 1.00 81.50 91 PRO A CA 1
ATOM 737 C C . PRO A 1 91 ? 5.836 6.050 -5.035 1.00 81.50 91 PRO A C 1
ATOM 739 O O . PRO A 1 91 ? 6.869 6.546 -4.575 1.00 81.50 91 PRO A O 1
ATOM 742 N N . PRO A 1 92 ? 5.817 5.452 -6.239 1.00 78.44 92 PRO A N 1
ATOM 743 C CA . PRO A 1 92 ? 7.008 5.395 -7.073 1.00 78.44 92 PRO A CA 1
ATOM 744 C C . PRO A 1 92 ? 7.500 6.816 -7.413 1.00 78.44 92 PRO A C 1
ATOM 746 O O . PRO A 1 92 ? 6.679 7.736 -7.568 1.00 78.44 92 PRO A O 1
ATOM 749 N N . PRO A 1 93 ? 8.825 7.018 -7.543 1.00 72.69 93 PRO A N 1
ATOM 750 C CA . PRO A 1 93 ? 9.376 8.301 -7.949 1.00 72.69 93 PRO A CA 1
ATOM 751 C C . PRO A 1 93 ? 8.845 8.664 -9.337 1.00 72.69 93 PRO A C 1
ATOM 753 O O . PRO A 1 93 ? 8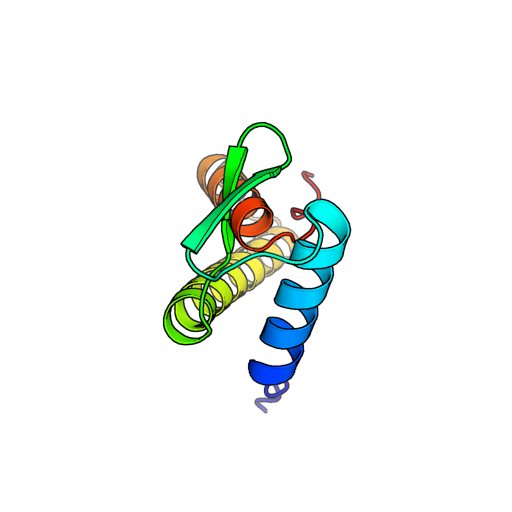.831 7.838 -10.251 1.00 72.69 93 PRO A O 1
ATOM 756 N N . THR A 1 94 ? 8.394 9.907 -9.489 1.00 64.38 94 THR A N 1
ATOM 757 C CA . THR A 1 94 ? 8.160 10.478 -10.819 1.00 64.38 94 THR A CA 1
ATOM 758 C C . THR A 1 94 ? 9.496 10.807 -11.455 1.00 64.38 94 THR A C 1
ATOM 760 O O . THR A 1 94 ? 10.309 11.480 -10.818 1.00 64.38 94 THR A O 1
ATOM 763 N N . VAL A 1 95 ? 9.689 10.314 -12.677 1.00 55.97 95 VAL A N 1
ATOM 764 C CA . VAL A 1 95 ? 10.781 10.712 -13.575 1.00 55.97 95 VAL A CA 1
ATOM 765 C C . VAL A 1 95 ? 10.586 12.150 -14.033 1.00 55.97 95 VAL A C 1
ATOM 767 O O . VAL A 1 95 ? 9.410 12.545 -14.210 1.00 55.97 95 VAL A O 1
#

Secondary structure (DSSP, 8-state):
--------HHHHHHHHHHHHHHHH-S--TT-EEEETTEEEE---HHHHHHHHHHHHHHHHHHHHHHHHTPPPPHHHHHHHHHHHHHTT-PPPPP-

pLDDT: mean 87.86, std 11.99, range [35.97, 97.25]

Sequence (95 aa):
MSVAGDIDLVEEYRAYLERFEGIAGPGEFGQFIKHNGRLVKKMRYDEFEPKYNEWREMLSAYNEAIASGDTINDLVVKILRDRSCELLLDPPPTV